Protein AF-A0A918C9P3-F1 (afdb_monomer)

Foldseek 3Di:
DPPVVQCPQAVVVVVVVCVVPVCVVVCCVVQQWHWAQAPRHTAIGGGPVVCVVVVHPPDDQDSQLRVQVVQQVQLVVVCVVQQWDWDDDDSFWTWTQHPQRQIEIEGTHESVDDDDPVRLVVVCVVCVVSCVVRVAAYEYEYQCVVVCPVVVVVDPRYHYDHDDD

Sequence (165 aa):
MYLRHLQVGGAQRLRVAQQALPALEQLIEQGYVRRLHGLLGPVVALGPLGFALLGLPNRPLTLSSATDQVALREAVQIALARGYVVFEVSSRAVRLKDAAQREHLLYVRVSRGLPSPATVRLLIKAHASTFRRSGGTLILYTLQQEKYARQLSARRDLQVWVAVQ

Organism: NCBI:txid1848197

Structure (mmCIF, N/CA/C/O backbone):
data_AF-A0A918C9P3-F1
#
_entry.id   AF-A0A918C9P3-F1
#
loop_
_atom_site.group_PDB
_atom_site.id
_atom_site.type_symbol
_atom_site.label_atom_id
_atom_site.label_alt_id
_atom_site.label_comp_id
_atom_site.label_asym_id
_atom_site.label_entity_id
_atom_site.label_seq_id
_atom_site.pdbx_PDB_ins_code
_atom_site.Cartn_x
_atom_site.Cartn_y
_atom_site.Cartn_z
_atom_site.occupancy
_atom_site.B_iso_or_equiv
_atom_site.auth_seq_id
_atom_site.auth_comp_id
_atom_site.auth_asym_id
_atom_site.auth_atom_id
_atom_site.pdbx_PDB_model_num
ATOM 1 N N . MET A 1 1 ? 27.785 -5.280 3.129 1.00 32.38 1 MET A N 1
ATOM 2 C CA . MET A 1 1 ? 26.994 -6.533 3.189 1.00 32.38 1 MET A CA 1
ATOM 3 C C . MET A 1 1 ? 25.476 -6.252 3.132 1.00 32.38 1 MET A C 1
ATOM 5 O O . MET A 1 1 ? 24.728 -6.809 3.913 1.00 32.38 1 MET A O 1
ATOM 9 N N . TYR A 1 2 ? 25.007 -5.391 2.210 1.00 26.64 2 TYR A N 1
ATOM 10 C CA . TYR A 1 2 ? 23.599 -4.927 2.137 1.00 26.64 2 TYR A CA 1
ATOM 11 C C . TYR A 1 2 ? 22.944 -5.108 0.746 1.00 26.64 2 TYR A C 1
ATOM 13 O O . TYR A 1 2 ? 21.803 -4.711 0.546 1.00 26.64 2 TYR A O 1
ATOM 21 N N . LEU A 1 3 ? 23.637 -5.732 -0.220 1.00 24.75 3 LEU A N 1
ATOM 22 C CA . LEU A 1 3 ? 23.160 -5.877 -1.609 1.00 24.75 3 LEU A CA 1
ATOM 23 C C . LEU A 1 3 ? 22.566 -7.260 -1.939 1.00 24.75 3 LEU A C 1
ATOM 25 O O . LEU A 1 3 ? 21.806 -7.375 -2.893 1.00 24.75 3 LEU A O 1
ATOM 29 N N . ARG A 1 4 ? 22.836 -8.303 -1.136 1.00 27.20 4 ARG A N 1
ATOM 30 C CA . ARG A 1 4 ? 22.256 -9.650 -1.344 1.00 27.20 4 ARG A CA 1
ATOM 31 C C . ARG A 1 4 ? 20.805 -9.780 -0.864 1.00 27.20 4 ARG A C 1
ATOM 33 O O . ARG A 1 4 ? 20.080 -10.632 -1.359 1.00 27.20 4 ARG A O 1
ATOM 40 N N . HIS A 1 5 ? 20.348 -8.901 0.030 1.00 27.30 5 HIS A N 1
ATOM 41 C CA . HIS A 1 5 ? 18.971 -8.927 0.545 1.00 27.30 5 HIS A CA 1
ATOM 42 C C . HIS A 1 5 ? 17.948 -8.214 -0.361 1.00 27.30 5 HIS A C 1
ATOM 44 O O . HIS A 1 5 ? 16.752 -8.366 -0.155 1.00 27.30 5 HIS A O 1
ATOM 50 N N . LEU A 1 6 ? 18.391 -7.497 -1.403 1.00 29.00 6 LEU A N 1
ATOM 51 C CA . LEU A 1 6 ? 17.510 -6.852 -2.393 1.00 29.00 6 LEU A CA 1
ATOM 52 C C . LEU A 1 6 ? 17.025 -7.806 -3.503 1.00 29.00 6 LEU A C 1
ATOM 54 O O . LEU A 1 6 ? 16.162 -7.435 -4.298 1.00 29.00 6 LEU A O 1
ATOM 58 N N . GLN A 1 7 ? 17.575 -9.022 -3.589 1.00 33.97 7 GLN A N 1
ATOM 59 C CA . GLN A 1 7 ? 17.327 -9.918 -4.722 1.00 33.97 7 GLN A CA 1
ATOM 60 C C . GLN A 1 7 ? 16.076 -10.791 -4.579 1.00 33.97 7 GLN A C 1
ATOM 62 O O . GLN A 1 7 ? 15.487 -11.135 -5.598 1.00 33.97 7 GLN A O 1
ATOM 67 N N . VAL A 1 8 ? 15.624 -11.125 -3.368 1.00 33.28 8 VAL A N 1
ATOM 68 C CA . VAL A 1 8 ? 14.575 -12.151 -3.202 1.00 33.28 8 VAL A CA 1
ATOM 69 C C . VAL A 1 8 ? 13.174 -11.605 -3.506 1.00 33.28 8 VAL A C 1
ATOM 71 O O . VAL A 1 8 ? 12.443 -12.201 -4.295 1.00 33.28 8 VAL A O 1
ATOM 74 N N . GLY A 1 9 ? 12.852 -10.411 -3.014 1.00 38.72 9 GLY A N 1
ATOM 75 C CA . GLY A 1 9 ? 11.584 -9.741 -3.307 1.00 38.72 9 GLY A CA 1
ATOM 76 C C . GLY A 1 9 ? 11.449 -9.226 -4.727 1.00 38.72 9 GLY A C 1
ATOM 77 O O . GLY A 1 9 ? 10.457 -9.415 -5.434 1.00 38.72 9 GLY A O 1
ATOM 78 N N . GLY A 1 10 ? 12.537 -8.615 -5.173 1.00 45.69 10 GLY A N 1
ATOM 79 C CA . GLY A 1 10 ? 12.688 -8.094 -6.507 1.00 45.69 10 GLY A CA 1
ATOM 80 C C . GLY A 1 10 ? 12.552 -9.131 -7.607 1.00 45.69 10 GLY A C 1
ATOM 81 O O . GLY A 1 10 ? 11.753 -8.972 -8.529 1.00 45.69 10 GLY A O 1
ATOM 82 N N . ALA A 1 11 ? 13.332 -10.206 -7.512 1.00 51.16 11 ALA A N 1
ATOM 83 C CA . ALA A 1 11 ? 13.308 -11.257 -8.517 1.00 51.16 11 ALA A CA 1
ATOM 84 C C . ALA A 1 11 ? 11.943 -11.952 -8.576 1.00 51.16 11 ALA A C 1
ATOM 86 O O . ALA A 1 11 ? 11.496 -12.280 -9.670 1.00 51.16 11 ALA A O 1
ATOM 87 N N . GLN A 1 12 ? 11.252 -12.124 -7.442 1.00 56.62 12 GLN A N 1
ATOM 88 C CA . GLN A 1 12 ? 9.898 -12.678 -7.427 1.00 56.62 12 GLN A CA 1
ATOM 89 C C . GLN A 1 12 ? 8.900 -11.757 -8.142 1.00 56.62 12 GLN A C 1
ATOM 91 O O . GLN A 1 12 ? 8.144 -12.224 -8.988 1.00 56.62 12 GLN A O 1
ATOM 96 N N . ARG A 1 13 ? 8.920 -10.448 -7.865 1.00 62.12 13 ARG A N 1
ATOM 97 C CA . ARG A 1 13 ? 8.027 -9.464 -8.510 1.00 62.12 13 ARG A CA 1
ATOM 98 C C . ARG A 1 13 ? 8.282 -9.354 -10.010 1.00 62.12 13 ARG A C 1
ATOM 100 O O . ARG A 1 13 ? 7.335 -9.311 -10.792 1.00 62.12 13 ARG A O 1
ATOM 107 N N . LEU A 1 14 ? 9.553 -9.358 -10.413 1.00 61.62 14 LEU A N 1
ATOM 108 C CA . LEU A 1 14 ? 9.926 -9.372 -11.821 1.00 61.62 14 LEU A CA 1
ATOM 109 C C . LEU A 1 14 ? 9.474 -10.667 -12.502 1.00 61.62 14 LEU A C 1
ATOM 111 O O . LEU A 1 14 ? 8.902 -10.603 -13.581 1.00 61.62 14 LEU A O 1
ATOM 115 N N . ARG A 1 15 ? 9.653 -11.821 -11.852 1.00 61.62 15 ARG A N 1
ATOM 116 C CA . ARG A 1 15 ? 9.192 -13.117 -12.363 1.00 61.62 15 ARG A CA 1
ATOM 117 C C . ARG A 1 15 ? 7.673 -13.156 -12.524 1.00 61.62 15 ARG A C 1
ATOM 119 O O . ARG A 1 15 ? 7.196 -13.608 -13.554 1.00 61.62 15 ARG A O 1
ATOM 126 N N . VAL A 1 16 ? 6.917 -12.630 -11.558 1.00 61.00 16 VAL A N 1
ATOM 127 C CA . VAL A 1 16 ? 5.453 -12.489 -11.661 1.00 61.00 16 VAL A CA 1
ATOM 128 C C . VAL A 1 16 ? 5.075 -11.576 -12.831 1.00 61.00 16 VAL A C 1
ATOM 130 O O . VAL A 1 16 ? 4.164 -11.900 -13.587 1.00 61.00 16 VAL A O 1
ATOM 133 N N . ALA A 1 17 ? 5.787 -10.462 -13.030 1.00 57.66 17 ALA A N 1
ATOM 134 C CA . ALA A 1 17 ? 5.553 -9.580 -14.173 1.00 57.66 17 ALA A CA 1
ATOM 135 C C . ALA A 1 17 ? 5.883 -10.260 -15.516 1.00 57.66 17 ALA A C 1
ATOM 137 O O . ALA A 1 17 ? 5.118 -10.120 -16.464 1.00 57.66 17 ALA A O 1
ATOM 138 N N . GLN A 1 18 ? 6.973 -11.027 -15.586 1.00 61.75 18 GLN A N 1
ATOM 139 C CA . GLN A 1 18 ? 7.363 -11.811 -16.765 1.00 61.75 18 GLN A CA 1
ATOM 140 C C . GLN A 1 18 ? 6.355 -12.931 -17.068 1.00 61.75 18 GLN A C 1
ATOM 142 O O . GLN A 1 18 ? 6.038 -13.175 -18.226 1.00 61.75 18 GLN A O 1
ATOM 147 N N . GLN A 1 19 ? 5.810 -13.586 -16.040 1.00 61.56 19 GLN A N 1
ATOM 148 C CA . GLN A 1 19 ? 4.768 -14.606 -16.192 1.00 61.56 19 GLN A CA 1
ATOM 149 C C . GLN A 1 19 ? 3.432 -14.009 -16.650 1.00 61.56 19 GLN A C 1
ATOM 151 O O . GLN A 1 19 ? 2.742 -14.609 -17.468 1.00 61.56 19 GLN A O 1
ATOM 156 N N . ALA A 1 20 ? 3.064 -12.830 -16.140 1.00 57.91 20 ALA A N 1
ATOM 157 C CA . ALA A 1 20 ? 1.835 -12.140 -16.528 1.00 57.91 20 ALA A CA 1
ATOM 158 C C . ALA A 1 20 ? 1.924 -11.487 -17.919 1.00 57.91 20 ALA A C 1
ATOM 160 O O . ALA A 1 20 ? 0.899 -11.257 -18.556 1.00 57.91 20 ALA A O 1
ATOM 161 N N . LEU A 1 21 ? 3.136 -11.166 -18.380 1.00 64.69 21 LEU A N 1
ATOM 162 C CA . LEU A 1 21 ? 3.384 -10.486 -19.647 1.00 64.69 21 LEU A CA 1
ATOM 163 C C . LEU A 1 21 ? 4.594 -11.134 -20.347 1.00 64.69 21 LEU A C 1
ATOM 165 O O . LEU A 1 21 ? 5.717 -10.647 -20.218 1.00 64.69 21 LEU A O 1
ATOM 169 N N . PRO A 1 22 ? 4.386 -12.224 -21.110 1.00 62.06 22 PRO A N 1
ATOM 170 C CA . PRO A 1 22 ? 5.474 -12.970 -21.751 1.00 62.06 22 PRO A CA 1
ATOM 171 C C . PRO A 1 22 ? 6.359 -12.130 -22.689 1.00 62.06 22 PRO A C 1
ATOM 173 O O . PRO A 1 22 ? 7.531 -12.440 -22.872 1.00 62.06 22 PRO A O 1
ATOM 176 N N . ALA A 1 23 ? 5.828 -11.030 -23.238 1.00 74.62 23 ALA A N 1
ATOM 177 C CA . ALA A 1 23 ? 6.556 -10.081 -24.087 1.00 74.62 23 ALA A CA 1
ATOM 178 C C . ALA A 1 23 ? 7.265 -8.950 -23.306 1.00 74.62 23 ALA A C 1
ATOM 180 O O . ALA A 1 23 ? 7.707 -7.970 -23.904 1.00 74.62 23 ALA A O 1
ATOM 181 N N . LEU A 1 24 ? 7.363 -9.037 -21.973 1.00 74.06 24 LEU A N 1
ATOM 182 C CA . LEU A 1 24 ? 7.882 -7.950 -21.136 1.00 74.06 24 LEU A CA 1
ATOM 183 C C . LEU A 1 24 ? 9.290 -7.497 -21.537 1.00 74.06 24 LEU A C 1
ATOM 185 O O . LEU A 1 24 ? 9.528 -6.296 -21.611 1.00 74.06 24 LEU A O 1
ATOM 189 N N . GLU A 1 25 ? 10.213 -8.427 -21.790 1.00 80.75 25 GLU A N 1
ATOM 190 C CA . GLU A 1 25 ? 11.592 -8.075 -22.164 1.00 80.75 25 GLU A CA 1
ATOM 191 C C . GLU A 1 25 ? 11.635 -7.333 -23.505 1.00 80.75 25 GLU A C 1
ATOM 193 O O . GLU A 1 25 ? 12.277 -6.293 -23.602 1.00 80.75 25 GLU A O 1
ATOM 198 N N . GLN A 1 26 ? 10.845 -7.767 -24.491 1.00 81.06 26 GLN A N 1
ATOM 199 C CA . GLN A 1 26 ? 10.732 -7.074 -25.779 1.00 81.06 26 GLN A CA 1
ATOM 200 C C . GLN A 1 26 ? 10.178 -5.654 -25.611 1.00 81.06 26 GLN A C 1
ATOM 202 O O . GLN A 1 26 ? 10.683 -4.713 -26.213 1.00 81.06 26 GLN A O 1
ATOM 207 N N . LEU A 1 27 ? 9.170 -5.465 -24.754 1.00 77.38 27 LEU A N 1
ATOM 208 C CA . LEU A 1 27 ? 8.610 -4.139 -24.476 1.00 77.38 27 LEU A CA 1
ATOM 209 C C . LEU A 1 27 ? 9.591 -3.232 -23.710 1.00 77.38 27 LEU A C 1
ATOM 211 O O . LEU A 1 27 ? 9.511 -2.007 -23.845 1.00 77.38 27 LEU A O 1
ATOM 215 N N . ILE A 1 28 ? 10.494 -3.810 -22.904 1.00 82.88 28 ILE A N 1
ATOM 216 C CA . ILE A 1 28 ? 11.595 -3.083 -22.253 1.00 82.88 28 ILE A CA 1
ATOM 217 C C . ILE A 1 28 ? 12.621 -2.649 -23.302 1.00 82.88 28 ILE A C 1
ATOM 219 O O . ILE A 1 28 ? 12.966 -1.470 -23.354 1.00 82.88 28 ILE A O 1
ATOM 223 N N . GLU A 1 29 ? 13.078 -3.574 -24.147 1.00 84.88 29 GLU A N 1
ATOM 224 C CA . GLU A 1 29 ? 14.056 -3.313 -25.212 1.00 84.88 29 GLU A CA 1
ATOM 225 C C . GLU A 1 29 ? 13.556 -2.256 -26.201 1.00 84.88 29 GLU A C 1
ATOM 227 O O . GLU A 1 29 ? 14.294 -1.351 -26.581 1.00 84.88 29 GLU A O 1
ATOM 232 N N . GLN A 1 30 ? 12.273 -2.319 -26.556 1.00 84.06 30 GLN A N 1
ATOM 233 C CA . GLN A 1 30 ? 11.622 -1.355 -27.439 1.00 84.06 30 GLN A CA 1
ATOM 234 C C . GLN A 1 30 ? 11.341 -0.003 -26.760 1.00 84.06 30 GLN A C 1
ATOM 236 O O . GLN A 1 30 ? 10.945 0.938 -27.435 1.00 84.06 30 GLN A O 1
ATOM 241 N N . GLY A 1 31 ? 11.519 0.134 -25.441 1.00 78.50 31 GLY A N 1
ATOM 242 C CA . GLY A 1 31 ? 11.314 1.397 -24.720 1.00 78.50 31 GLY A CA 1
ATOM 243 C C . GLY A 1 31 ? 9.849 1.760 -24.426 1.00 78.50 31 GLY A C 1
ATOM 244 O O . GLY A 1 31 ? 9.566 2.888 -24.000 1.00 78.50 31 GLY A O 1
ATOM 245 N N . TYR A 1 32 ? 8.909 0.824 -24.611 1.00 73.81 32 TYR A N 1
ATOM 246 C CA . TYR A 1 32 ? 7.504 0.983 -24.205 1.00 73.81 32 TYR A CA 1
ATOM 247 C C . TYR A 1 32 ? 7.341 0.924 -22.689 1.00 73.81 32 TYR A C 1
ATOM 249 O O . TYR A 1 32 ? 6.535 1.652 -22.105 1.00 73.81 32 TYR A O 1
ATOM 257 N N . VAL A 1 33 ? 8.146 0.095 -22.035 1.00 76.56 33 VAL A N 1
ATOM 258 C CA . VAL A 1 33 ? 8.265 0.031 -20.580 1.00 76.56 33 VAL A CA 1
ATOM 259 C C . VAL A 1 33 ? 9.727 0.171 -20.174 1.00 76.56 33 VAL A C 1
ATOM 261 O O . VAL A 1 33 ? 10.639 0.038 -20.981 1.00 76.56 33 VAL A O 1
ATOM 264 N N . ARG A 1 34 ? 9.966 0.456 -18.900 1.00 76.56 34 ARG A N 1
ATOM 265 C CA . ARG A 1 34 ? 11.302 0.514 -18.312 1.00 76.56 34 ARG A CA 1
ATOM 266 C C . ARG A 1 34 ? 11.324 -0.213 -16.981 1.00 76.56 34 ARG A C 1
ATOM 268 O O . ARG A 1 34 ? 10.356 -0.168 -16.217 1.00 76.56 34 ARG A O 1
ATOM 275 N N . ARG A 1 35 ? 12.461 -0.841 -16.687 1.00 78.12 35 ARG A N 1
ATOM 276 C CA . ARG A 1 35 ? 12.734 -1.461 -15.390 1.00 78.12 35 ARG A CA 1
ATOM 277 C C . ARG A 1 35 ? 13.368 -0.428 -14.460 1.00 78.12 35 ARG A C 1
ATOM 279 O O . ARG A 1 35 ? 14.386 0.174 -14.780 1.00 78.12 35 ARG A O 1
ATOM 286 N N . LEU A 1 36 ? 12.752 -0.220 -13.305 1.00 73.25 36 LEU A N 1
ATOM 287 C CA . LEU A 1 36 ? 13.209 0.673 -12.246 1.00 73.25 36 LEU A CA 1
ATOM 288 C C . LEU A 1 36 ? 13.551 -0.161 -11.015 1.00 73.25 36 LEU A C 1
ATOM 290 O O . LEU A 1 36 ? 12.763 -1.015 -10.642 1.00 73.25 36 LEU A O 1
ATOM 294 N N . HIS A 1 37 ? 14.675 0.085 -10.347 1.00 68.81 37 HIS A N 1
ATOM 295 C CA . HIS A 1 37 ? 15.018 -0.629 -9.111 1.00 68.81 37 HIS A CA 1
ATOM 296 C C . HIS A 1 37 ? 14.655 0.220 -7.885 1.00 68.81 37 HIS A C 1
ATOM 298 O O . HIS A 1 37 ? 15.339 1.192 -7.573 1.00 68.81 37 HIS A O 1
ATOM 304 N N . GLY A 1 38 ? 13.547 -0.124 -7.222 1.00 65.94 38 GLY A N 1
ATOM 305 C CA . GLY A 1 38 ? 13.066 0.529 -6.001 1.00 65.94 38 GLY A CA 1
ATOM 306 C C . GLY A 1 38 ? 13.455 -0.215 -4.719 1.00 65.94 38 GLY A C 1
ATOM 307 O O . GLY A 1 38 ? 14.061 -1.284 -4.761 1.00 65.94 38 GLY A O 1
ATOM 308 N N . LEU A 1 39 ? 13.059 0.326 -3.558 1.00 66.88 39 LEU A N 1
ATOM 309 C CA . LEU A 1 39 ? 13.321 -0.297 -2.243 1.00 66.88 39 LEU A CA 1
ATOM 310 C C . LEU A 1 39 ? 12.595 -1.638 -2.052 1.00 66.88 39 LEU A C 1
ATOM 312 O O . LEU A 1 39 ? 13.025 -2.454 -1.246 1.00 66.88 39 LEU A O 1
ATOM 316 N N . LEU A 1 40 ? 11.513 -1.855 -2.799 1.00 63.69 40 LEU A N 1
ATOM 317 C CA . LEU A 1 40 ? 10.764 -3.112 -2.847 1.00 63.69 40 LEU A CA 1
ATOM 318 C C . LEU A 1 40 ? 11.216 -4.031 -4.002 1.00 63.69 40 LEU A C 1
ATOM 320 O O . LEU A 1 40 ? 10.561 -5.026 -4.292 1.00 63.69 40 LEU A O 1
ATOM 324 N N . GLY A 1 41 ? 12.321 -3.698 -4.680 1.00 66.38 41 GLY A N 1
ATOM 325 C CA . GLY A 1 41 ? 12.852 -4.428 -5.834 1.00 66.38 41 GLY A CA 1
ATOM 326 C C . GLY A 1 41 ? 12.539 -3.786 -7.198 1.00 66.38 41 GLY A C 1
ATOM 327 O O . GLY A 1 41 ? 12.056 -2.652 -7.251 1.00 66.38 41 GLY A O 1
ATOM 328 N N . PRO A 1 42 ? 12.867 -4.459 -8.324 1.00 67.69 42 PRO A N 1
ATOM 329 C CA . PRO A 1 42 ? 12.466 -4.096 -9.675 1.00 67.69 42 PRO A CA 1
ATOM 330 C C . PRO A 1 42 ? 10.961 -3.878 -9.810 1.00 67.69 42 PRO A C 1
ATOM 332 O O . PRO A 1 42 ? 10.138 -4.732 -9.488 1.00 67.69 42 PRO A O 1
ATOM 335 N N . VAL A 1 43 ? 10.636 -2.723 -10.366 1.00 69.69 43 VAL A N 1
ATOM 336 C CA . VAL A 1 43 ? 9.309 -2.264 -10.743 1.00 69.69 43 VAL A CA 1
ATOM 337 C C . VAL A 1 43 ? 9.326 -2.008 -12.243 1.00 69.69 43 VAL A C 1
ATOM 339 O O . VAL A 1 43 ? 10.266 -1.411 -12.768 1.00 69.69 43 VAL A O 1
ATOM 342 N N . VAL A 1 44 ? 8.283 -2.446 -12.938 1.00 72.69 44 VAL A N 1
ATOM 343 C CA . VAL A 1 44 ? 8.067 -2.103 -14.345 1.00 72.69 44 VAL A CA 1
ATOM 344 C C . VAL A 1 44 ? 7.167 -0.875 -14.395 1.00 72.69 44 VAL A C 1
ATOM 346 O O . VAL A 1 44 ? 6.101 -0.858 -13.784 1.00 72.69 44 VAL A O 1
ATOM 349 N N . ALA A 1 45 ? 7.607 0.158 -15.105 1.00 73.31 45 ALA A N 1
ATOM 350 C CA . ALA A 1 45 ? 6.849 1.383 -15.335 1.00 73.31 45 ALA A CA 1
ATOM 351 C C . ALA A 1 45 ? 6.784 1.688 -16.835 1.00 73.31 45 ALA A C 1
ATOM 353 O O . ALA A 1 45 ? 7.602 1.178 -17.598 1.00 73.31 45 ALA A O 1
ATOM 354 N N . LEU A 1 46 ? 5.859 2.554 -17.259 1.00 67.62 46 LEU A N 1
ATOM 355 C CA . LEU A 1 46 ? 5.830 3.036 -18.642 1.00 67.62 46 LEU A CA 1
ATOM 356 C C . LEU A 1 46 ? 7.139 3.759 -18.998 1.00 67.62 46 LEU A C 1
ATOM 358 O O . LEU A 1 46 ? 7.689 4.532 -18.201 1.00 67.62 46 LEU A O 1
ATOM 362 N N . GLY A 1 47 ? 7.637 3.459 -20.194 1.00 73.38 47 GLY A N 1
ATOM 363 C CA . GLY A 1 47 ? 8.728 4.154 -20.860 1.00 73.38 47 GLY A CA 1
ATOM 364 C C . GLY A 1 47 ? 8.193 5.248 -21.794 1.00 73.38 47 GLY A C 1
ATOM 365 O O . GLY A 1 47 ? 6.977 5.383 -21.952 1.00 73.38 47 GLY A O 1
ATOM 366 N N . PRO A 1 48 ? 9.076 6.047 -22.416 1.00 80.12 48 PRO A N 1
ATOM 367 C CA . PRO A 1 48 ? 8.676 7.170 -23.263 1.00 80.12 48 PRO A CA 1
ATOM 368 C C . PRO A 1 48 ? 7.725 6.781 -24.403 1.00 80.12 48 PRO A C 1
ATOM 370 O O . PRO A 1 48 ? 6.732 7.475 -24.619 1.00 80.12 48 PRO A O 1
ATOM 373 N N . LEU A 1 49 ? 7.970 5.650 -25.082 1.00 79.06 49 LEU A N 1
ATOM 374 C CA . LEU A 1 49 ? 7.092 5.187 -26.164 1.00 79.06 49 LEU A CA 1
ATOM 375 C C . LEU A 1 49 ? 5.743 4.684 -25.643 1.00 79.06 49 LEU A C 1
ATOM 377 O O . LEU A 1 49 ? 4.727 4.874 -26.300 1.00 79.06 49 LEU A O 1
ATOM 381 N N . GLY A 1 50 ? 5.707 4.099 -24.443 1.00 73.12 50 GLY A N 1
ATOM 382 C CA . GLY A 1 50 ? 4.459 3.674 -23.807 1.00 73.12 50 GLY A CA 1
ATOM 383 C C . GLY A 1 50 ? 3.571 4.856 -23.423 1.00 73.12 50 GLY A C 1
ATOM 384 O O . GLY A 1 50 ? 2.362 4.807 -23.630 1.00 73.12 50 GLY A O 1
ATOM 385 N N . PHE A 1 51 ? 4.162 5.946 -22.920 1.00 73.88 51 PHE A N 1
ATOM 386 C CA . PHE A 1 51 ? 3.431 7.196 -22.683 1.00 73.88 51 PHE A CA 1
ATOM 387 C C . PHE A 1 51 ? 2.870 7.780 -23.983 1.00 73.88 51 PHE A C 1
ATOM 389 O O . PHE A 1 51 ? 1.693 8.137 -24.022 1.00 73.88 51 PHE A O 1
ATOM 396 N N . ALA A 1 52 ? 3.686 7.828 -25.042 1.00 77.31 52 ALA A N 1
ATOM 397 C CA . ALA A 1 52 ? 3.271 8.333 -26.348 1.00 77.31 52 ALA A CA 1
ATOM 398 C C . ALA A 1 52 ? 2.134 7.497 -26.959 1.00 77.31 52 ALA A C 1
ATOM 400 O O . ALA A 1 52 ? 1.135 8.061 -27.395 1.00 77.31 52 ALA A O 1
ATOM 401 N N . LEU A 1 53 ? 2.246 6.164 -26.921 1.00 74.81 53 LEU A N 1
ATOM 402 C CA . LEU A 1 53 ? 1.232 5.239 -27.438 1.00 74.81 53 LEU A CA 1
ATOM 403 C C . LEU A 1 53 ? -0.125 5.410 -26.740 1.00 74.81 53 LEU A C 1
ATOM 405 O O . LEU A 1 53 ? -1.167 5.316 -27.378 1.00 74.81 53 LEU A O 1
ATOM 409 N N . LEU A 1 54 ? -0.113 5.671 -25.431 1.00 64.38 54 LEU A N 1
ATOM 410 C CA . LEU A 1 54 ? -1.324 5.839 -24.625 1.00 64.38 54 LEU A CA 1
ATOM 411 C C . LEU A 1 54 ? -1.858 7.282 -24.612 1.00 64.38 54 LEU A C 1
ATOM 413 O O . LEU A 1 54 ? -2.835 7.556 -23.918 1.00 64.38 54 LEU A O 1
ATOM 417 N N . GLY A 1 55 ? -1.215 8.217 -25.323 1.00 70.88 55 GLY A N 1
ATOM 418 C CA . GLY A 1 55 ? -1.585 9.636 -25.303 1.00 70.88 55 GLY A CA 1
ATOM 419 C C . GLY A 1 55 ? -1.453 10.280 -23.917 1.00 70.88 55 GLY A C 1
ATOM 420 O O . GLY A 1 55 ? -2.134 11.259 -23.611 1.00 70.88 55 GLY A O 1
ATOM 421 N N . LEU A 1 56 ? -0.610 9.716 -23.047 1.00 65.94 56 LEU A N 1
ATOM 422 C CA . LEU A 1 56 ? -0.429 10.177 -21.676 1.00 65.94 56 LEU A CA 1
ATOM 423 C C . LEU A 1 56 ? 0.753 11.152 -21.592 1.00 65.94 56 LEU A C 1
ATOM 425 O O . LEU A 1 56 ? 1.786 10.936 -22.231 1.00 65.94 56 LEU A O 1
ATOM 429 N N . PRO A 1 57 ? 0.670 12.202 -20.755 1.00 69.31 57 PRO A N 1
ATOM 430 C CA . PRO A 1 57 ? 1.798 13.095 -20.546 1.00 69.31 57 PRO A CA 1
ATOM 431 C C . PRO A 1 57 ? 2.977 12.311 -19.959 1.00 69.31 57 PRO A C 1
ATOM 433 O O . PRO A 1 57 ? 2.841 11.662 -18.918 1.00 69.31 57 PRO A O 1
ATOM 436 N N . ASN A 1 58 ? 4.139 12.400 -20.611 1.00 70.38 58 ASN A N 1
ATOM 437 C CA . ASN A 1 58 ? 5.374 11.764 -20.160 1.00 70.38 58 ASN A CA 1
ATOM 438 C C . ASN A 1 58 ? 5.868 12.435 -18.869 1.00 70.38 58 ASN A C 1
ATOM 440 O O . ASN A 1 58 ? 6.665 13.373 -18.886 1.00 70.38 58 ASN A O 1
ATOM 444 N N . ARG A 1 59 ? 5.341 11.988 -17.727 1.00 65.12 59 ARG A N 1
ATOM 445 C CA . ARG A 1 59 ? 5.801 12.413 -16.406 1.00 65.12 59 ARG A CA 1
ATOM 446 C C . ARG A 1 59 ? 6.832 11.403 -15.918 1.00 65.12 59 ARG A C 1
ATOM 448 O O . ARG A 1 59 ? 6.493 10.225 -15.779 1.00 65.12 59 ARG A O 1
ATOM 455 N N . PRO A 1 60 ? 8.067 11.825 -15.603 1.00 62.06 60 PRO A N 1
ATOM 456 C CA . PRO A 1 60 ? 9.056 10.904 -15.075 1.00 62.06 60 PRO A CA 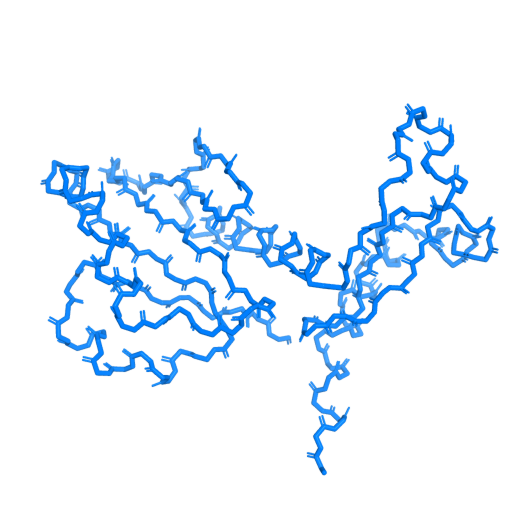1
ATOM 457 C C . PRO A 1 60 ? 8.570 10.360 -13.729 1.00 62.06 60 PRO A C 1
ATOM 459 O O . PRO A 1 60 ? 8.527 11.072 -12.727 1.00 62.06 60 PRO A O 1
ATOM 462 N N . LEU A 1 61 ? 8.213 9.074 -13.692 1.00 65.44 61 LEU A N 1
ATOM 463 C CA . LEU A 1 61 ? 8.057 8.355 -12.430 1.00 65.44 61 LEU A CA 1
ATOM 464 C C . LEU A 1 61 ? 9.424 8.336 -11.741 1.00 65.44 61 LEU A C 1
ATOM 466 O O . LEU A 1 61 ? 10.389 7.784 -12.279 1.00 65.44 61 LEU A O 1
ATOM 470 N N . THR A 1 62 ? 9.515 8.955 -10.566 1.00 71.56 62 THR A N 1
ATOM 471 C CA . THR A 1 62 ? 10.683 8.818 -9.694 1.00 71.56 62 THR A CA 1
ATOM 472 C C . THR A 1 62 ? 10.705 7.408 -9.110 1.00 71.56 62 THR A C 1
ATOM 474 O O . THR A 1 62 ? 9.648 6.813 -8.880 1.00 71.56 62 THR A O 1
ATOM 477 N N . LEU A 1 63 ? 11.892 6.888 -8.784 1.00 72.56 63 LEU A N 1
ATOM 478 C CA . LEU A 1 63 ? 12.036 5.601 -8.086 1.00 72.56 63 LEU A CA 1
ATOM 479 C C . LEU A 1 63 ? 11.162 5.520 -6.824 1.00 72.56 63 LEU A C 1
ATOM 481 O O . LEU A 1 63 ? 10.555 4.486 -6.541 1.00 72.56 63 LEU A O 1
ATOM 485 N N . SER A 1 64 ? 11.052 6.631 -6.092 1.00 72.25 64 SER A N 1
ATOM 486 C CA . SER A 1 64 ? 10.212 6.733 -4.899 1.00 72.25 64 SER A CA 1
ATOM 487 C C . SER A 1 64 ? 8.723 6.583 -5.209 1.00 72.25 64 SER A C 1
ATOM 489 O O . SER A 1 64 ? 8.045 5.795 -4.556 1.00 72.25 64 SER A O 1
ATOM 491 N N . SER A 1 65 ? 8.224 7.265 -6.244 1.00 70.88 65 SER A N 1
ATOM 492 C CA . SER A 1 65 ? 6.820 7.166 -6.661 1.00 70.88 65 SER A CA 1
ATOM 493 C C . SER A 1 65 ? 6.456 5.777 -7.189 1.00 70.88 65 SER A C 1
ATOM 495 O O . SER A 1 65 ? 5.405 5.253 -6.831 1.00 70.88 65 SER A O 1
ATOM 497 N N . ALA A 1 66 ? 7.347 5.141 -7.956 1.00 71.88 66 ALA A N 1
ATOM 498 C CA . ALA A 1 66 ? 7.154 3.775 -8.435 1.00 71.88 66 ALA A CA 1
ATOM 499 C C . ALA A 1 66 ? 7.125 2.770 -7.269 1.00 71.88 66 ALA A C 1
ATOM 501 O O . ALA A 1 66 ? 6.264 1.894 -7.222 1.00 71.88 66 ALA A O 1
ATOM 502 N N . THR A 1 67 ? 8.018 2.939 -6.286 1.00 75.56 67 THR A N 1
ATOM 503 C CA . THR A 1 67 ? 8.038 2.110 -5.070 1.00 75.56 67 THR A CA 1
ATOM 504 C C . THR A 1 67 ? 6.736 2.252 -4.278 1.00 75.56 67 THR A C 1
ATOM 506 O O . THR A 1 67 ? 6.159 1.248 -3.872 1.00 75.56 67 THR A O 1
ATOM 509 N N . ASP A 1 68 ? 6.248 3.480 -4.076 1.00 75.31 68 ASP A N 1
ATOM 510 C CA . ASP A 1 68 ? 5.015 3.722 -3.316 1.00 75.31 68 ASP A CA 1
ATOM 511 C C . ASP A 1 68 ? 3.767 3.194 -4.044 1.00 75.31 68 ASP A C 1
ATOM 513 O O . ASP A 1 68 ? 2.863 2.676 -3.393 1.00 75.31 68 ASP A O 1
ATOM 517 N N . GLN A 1 69 ? 3.715 3.256 -5.381 1.00 73.94 69 GLN A N 1
ATOM 518 C CA . GLN A 1 69 ? 2.614 2.675 -6.163 1.00 73.94 69 GLN A CA 1
ATOM 519 C C . GLN A 1 69 ? 2.556 1.151 -6.044 1.00 73.94 69 GLN A C 1
ATOM 521 O O . GLN A 1 69 ? 1.476 0.580 -5.880 1.00 73.94 69 GLN A O 1
ATOM 526 N N . VAL A 1 70 ? 3.710 0.484 -6.095 1.00 75.69 70 VAL A N 1
ATOM 527 C CA . VAL A 1 70 ? 3.777 -0.967 -5.888 1.00 75.69 70 VAL A CA 1
ATOM 528 C C . VAL A 1 70 ? 3.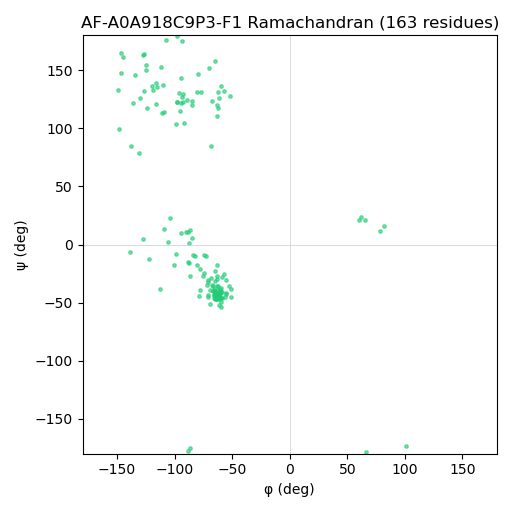390 -1.319 -4.457 1.00 75.69 70 VAL A C 1
ATOM 530 O O . VAL A 1 70 ? 2.553 -2.197 -4.259 1.00 75.69 70 VAL A O 1
ATOM 533 N N . ALA A 1 71 ? 3.920 -0.591 -3.470 1.00 79.31 71 ALA A N 1
ATOM 534 C CA . ALA A 1 71 ? 3.545 -0.771 -2.073 1.00 79.31 71 ALA A CA 1
ATOM 535 C C . ALA A 1 71 ? 2.031 -0.634 -1.871 1.00 79.31 71 ALA A C 1
ATOM 537 O O . ALA A 1 71 ? 1.430 -1.428 -1.154 1.00 79.31 71 ALA A O 1
ATOM 538 N N . LEU A 1 72 ? 1.409 0.352 -2.525 1.00 81.19 72 LEU A N 1
ATOM 539 C CA . LEU A 1 72 ? -0.028 0.590 -2.455 1.00 81.19 72 LEU A CA 1
ATOM 540 C C . LEU A 1 72 ? -0.812 -0.592 -3.020 1.00 81.19 72 LEU A C 1
ATOM 542 O O . LEU A 1 72 ? -1.740 -1.072 -2.372 1.00 81.19 72 LEU A O 1
ATOM 546 N N . ARG A 1 73 ? -0.417 -1.089 -4.196 1.00 76.25 73 ARG A N 1
ATOM 547 C CA . ARG A 1 73 ? -1.050 -2.252 -4.827 1.00 76.25 73 ARG A CA 1
ATOM 548 C C . ARG A 1 73 ? -0.978 -3.488 -3.930 1.00 76.25 73 ARG A C 1
ATOM 550 O O . ARG A 1 73 ? -1.987 -4.162 -3.754 1.00 76.25 73 ARG A O 1
ATOM 557 N N . GLU A 1 74 ? 0.182 -3.769 -3.347 1.00 80.62 74 GLU A N 1
ATOM 558 C CA . GLU A 1 74 ? 0.352 -4.915 -2.447 1.00 80.62 74 GLU A CA 1
ATOM 559 C C . GLU A 1 74 ? -0.456 -4.768 -1.167 1.00 80.62 74 GLU A C 1
ATOM 561 O O . GLU A 1 74 ? -1.130 -5.706 -0.749 1.00 80.62 74 GLU A O 1
ATOM 566 N N . ALA A 1 75 ? -0.443 -3.578 -0.568 1.00 83.06 75 ALA A N 1
ATOM 567 C CA . ALA A 1 75 ? -1.209 -3.303 0.635 1.00 83.06 75 ALA A CA 1
ATOM 568 C C . ALA A 1 75 ? -2.718 -3.495 0.391 1.00 83.06 75 ALA A C 1
ATOM 570 O O . ALA A 1 75 ? -3.411 -4.062 1.235 1.00 83.06 75 ALA A O 1
ATOM 571 N N . VAL A 1 76 ? -3.216 -3.092 -0.786 1.00 82.88 76 VAL A N 1
ATOM 572 C CA . VAL A 1 76 ? -4.597 -3.345 -1.227 1.00 82.88 76 VAL A CA 1
ATOM 573 C C . VAL A 1 76 ? -4.865 -4.839 -1.402 1.00 82.88 76 VAL A C 1
ATOM 575 O O . VAL A 1 76 ? -5.870 -5.331 -0.897 1.00 82.88 76 VAL A O 1
ATOM 578 N N . GLN A 1 77 ? -3.978 -5.583 -2.065 1.00 82.19 77 GLN A N 1
ATOM 579 C CA . GLN A 1 77 ? -4.141 -7.032 -2.235 1.00 82.19 77 GLN A CA 1
ATOM 580 C C . GLN A 1 77 ? -4.175 -7.764 -0.888 1.00 82.19 77 GLN A C 1
ATOM 582 O O . GLN A 1 77 ? -5.030 -8.621 -0.678 1.00 82.19 77 GLN A O 1
ATOM 587 N N . ILE A 1 78 ? -3.302 -7.383 0.048 1.00 86.81 78 ILE A N 1
ATOM 588 C CA . ILE A 1 78 ? -3.296 -7.910 1.416 1.00 86.81 78 ILE A CA 1
ATOM 589 C C . ILE A 1 78 ? -4.600 -7.558 2.138 1.00 86.81 78 ILE A C 1
ATOM 591 O O . ILE A 1 78 ? -5.158 -8.413 2.822 1.00 86.81 78 ILE A O 1
ATOM 595 N N . ALA A 1 79 ? -5.106 -6.330 1.988 1.00 86.38 79 ALA A N 1
ATOM 596 C CA . ALA A 1 79 ? -6.377 -5.927 2.584 1.00 86.38 79 ALA A CA 1
ATOM 597 C C . ALA A 1 79 ? -7.536 -6.799 2.070 1.00 86.38 79 ALA A C 1
ATOM 599 O O . ALA A 1 79 ? -8.277 -7.361 2.875 1.00 86.38 79 ALA A O 1
ATOM 600 N N . LEU A 1 80 ? -7.644 -6.977 0.751 1.00 84.56 80 LEU A N 1
ATOM 601 C CA . LEU A 1 80 ? -8.673 -7.819 0.133 1.00 84.56 80 LEU A CA 1
ATOM 602 C C . LEU A 1 80 ? -8.556 -9.281 0.590 1.00 84.56 80 LEU A C 1
ATOM 604 O O . LEU A 1 80 ? -9.552 -9.881 0.982 1.00 84.56 80 LEU A O 1
ATOM 608 N N . ALA A 1 81 ? -7.339 -9.835 0.625 1.00 84.00 81 ALA A N 1
ATOM 609 C CA . ALA A 1 81 ? -7.089 -11.198 1.101 1.00 84.0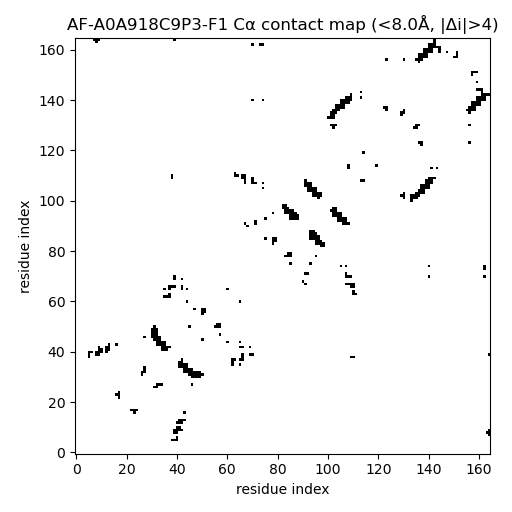0 81 ALA A CA 1
ATOM 610 C 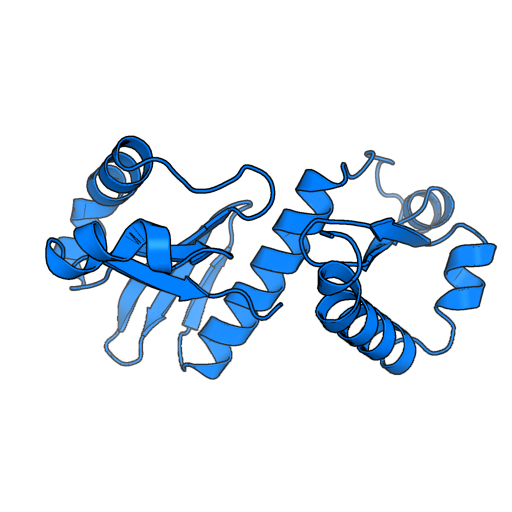C . ALA A 1 81 ? -7.446 -11.396 2.586 1.00 84.00 81 ALA A C 1
ATOM 612 O O . ALA A 1 81 ? -7.798 -12.496 3.001 1.00 84.00 81 ALA A O 1
ATOM 613 N N . ARG A 1 82 ? -7.382 -10.329 3.392 1.00 90.44 82 ARG A N 1
ATOM 614 C CA . ARG A 1 82 ? -7.803 -10.316 4.803 1.00 90.44 82 ARG A CA 1
ATOM 615 C C . ARG A 1 82 ? -9.302 -10.049 4.992 1.00 90.44 82 ARG A C 1
ATOM 617 O O . ARG A 1 82 ? -9.741 -9.906 6.129 1.00 90.44 82 ARG A O 1
ATOM 624 N N . GLY A 1 83 ? -10.080 -9.966 3.911 1.00 90.69 83 GLY A N 1
ATOM 625 C CA . GLY A 1 83 ? -11.529 -9.759 3.958 1.00 90.69 83 GLY A CA 1
ATOM 626 C C . GLY A 1 83 ? -11.963 -8.303 4.150 1.00 90.69 83 GLY A C 1
ATOM 627 O O . GLY A 1 83 ? -13.113 -8.056 4.507 1.00 90.69 83 GLY A O 1
ATOM 628 N N . TYR A 1 84 ? -11.071 -7.332 3.929 1.00 93.19 84 TYR A N 1
ATOM 629 C CA . TYR A 1 84 ? -11.456 -5.921 3.914 1.00 93.19 84 TYR A CA 1
ATOM 630 C C . TYR A 1 84 ? -12.094 -5.532 2.578 1.00 93.19 84 TYR A C 1
ATOM 632 O O . TYR A 1 84 ? -11.668 -5.975 1.514 1.00 93.19 84 TYR A O 1
ATOM 640 N N . VAL A 1 85 ? -13.049 -4.607 2.631 1.00 93.75 85 VAL A N 1
ATOM 641 C CA . VAL A 1 85 ? -13.615 -3.921 1.467 1.00 93.75 85 VAL A CA 1
ATOM 642 C C . VAL A 1 85 ? -12.931 -2.568 1.303 1.00 93.75 85 VAL A C 1
ATOM 644 O O . VAL A 1 85 ? -12.955 -1.733 2.208 1.00 93.75 85 VAL A O 1
ATOM 647 N N . VAL A 1 86 ? -12.334 -2.337 0.137 1.00 89.25 86 VAL A N 1
ATOM 648 C CA . VAL A 1 86 ? -11.744 -1.047 -0.239 1.00 89.25 86 VAL A CA 1
ATOM 649 C C . VAL A 1 86 ? -12.838 -0.159 -0.818 1.00 89.25 86 VAL A C 1
ATOM 651 O O . VAL A 1 86 ? -13.479 -0.548 -1.789 1.00 89.25 86 VAL A O 1
ATOM 654 N N . PHE A 1 87 ? -13.041 1.032 -0.253 1.00 90.06 87 PHE A N 1
ATOM 655 C CA . PHE A 1 87 ? -14.060 1.968 -0.753 1.00 90.06 87 PHE A CA 1
ATOM 656 C C . PHE A 1 87 ? -13.500 3.333 -1.165 1.00 90.06 87 PHE A C 1
ATOM 658 O O . PHE A 1 87 ? -14.195 4.100 -1.823 1.00 90.06 87 PHE A O 1
ATOM 665 N N . GLU A 1 88 ? -12.250 3.644 -0.815 1.00 88.06 88 GLU A N 1
ATOM 666 C CA . GLU A 1 88 ? -11.569 4.851 -1.289 1.00 88.06 88 GLU A CA 1
ATOM 667 C C . GLU A 1 88 ? -10.062 4.591 -1.404 1.00 88.06 88 GLU A C 1
ATOM 669 O O . GLU A 1 88 ? -9.444 4.057 -0.478 1.00 88.06 88 GLU A O 1
ATOM 674 N N . VAL A 1 89 ? -9.460 4.987 -2.528 1.00 80.12 89 VAL A N 1
ATOM 675 C CA . VAL A 1 89 ? -8.014 4.890 -2.765 1.00 80.12 89 VAL A CA 1
ATOM 676 C C . VAL A 1 89 ? -7.484 6.275 -3.108 1.00 80.12 89 VAL A C 1
ATOM 678 O O . VAL A 1 89 ? -7.850 6.864 -4.120 1.00 80.12 89 VAL A O 1
ATOM 681 N N . SER A 1 90 ? -6.589 6.782 -2.267 1.00 79.69 90 SER A N 1
ATOM 682 C CA . SER A 1 90 ? -5.828 8.004 -2.521 1.00 79.69 90 SER A CA 1
ATOM 683 C C . SER A 1 90 ? -4.370 7.664 -2.838 1.00 79.69 90 SER A C 1
ATOM 685 O O . SER A 1 90 ? -3.935 6.518 -2.735 1.00 79.69 90 SER A O 1
ATOM 687 N N . SER A 1 91 ? -3.569 8.677 -3.167 1.00 69.94 91 SER A N 1
ATOM 688 C CA . SER A 1 91 ? -2.154 8.488 -3.514 1.00 69.94 91 SER A CA 1
ATOM 689 C C . SER A 1 91 ? -1.277 7.926 -2.385 1.00 69.94 91 SER A C 1
ATOM 691 O O . SER A 1 91 ? -0.171 7.468 -2.663 1.00 69.94 91 SER A O 1
ATOM 693 N N . ARG A 1 92 ? -1.713 7.989 -1.116 1.00 72.62 92 ARG A N 1
ATOM 694 C CA . ARG A 1 92 ? -0.914 7.553 0.054 1.00 72.62 92 ARG A CA 1
ATOM 695 C C . ARG A 1 92 ? -1.699 6.794 1.117 1.00 72.62 92 ARG A C 1
ATOM 697 O O . ARG A 1 92 ? -1.118 6.336 2.100 1.00 72.62 92 ARG A O 1
ATOM 704 N N . ALA A 1 93 ? -3.011 6.705 0.963 1.00 85.50 93 ALA A N 1
ATOM 705 C CA . ALA A 1 93 ? -3.864 6.052 1.932 1.00 85.50 93 ALA A CA 1
ATOM 706 C C . ALA A 1 93 ? -5.042 5.365 1.251 1.00 85.50 93 ALA A C 1
ATOM 708 O O . ALA A 1 93 ? -5.567 5.853 0.249 1.00 85.50 93 ALA A O 1
ATOM 709 N N . VAL A 1 94 ? -5.467 4.258 1.837 1.00 90.38 94 VAL A N 1
ATOM 710 C CA . VAL A 1 94 ? -6.624 3.479 1.419 1.00 90.38 94 VAL A CA 1
ATOM 711 C C . VAL A 1 94 ? -7.608 3.463 2.573 1.00 90.38 94 VAL A C 1
ATOM 713 O O . VAL A 1 94 ? -7.217 3.216 3.715 1.00 90.38 94 VAL A O 1
ATOM 716 N N . ARG A 1 95 ? -8.882 3.724 2.298 1.00 92.50 95 ARG A N 1
ATOM 717 C CA . ARG A 1 95 ? -9.937 3.550 3.294 1.00 92.50 95 ARG A CA 1
ATOM 718 C C . ARG A 1 95 ? -1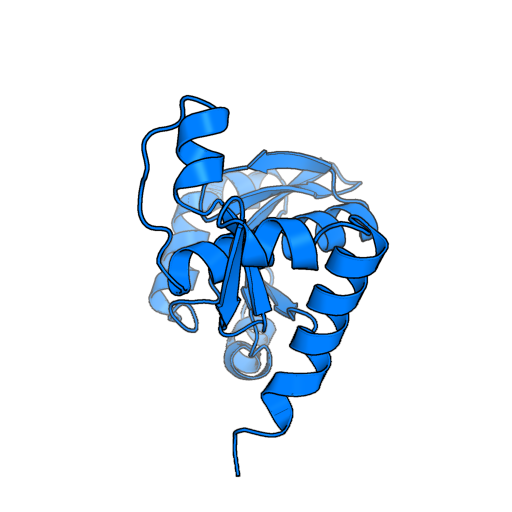0.591 2.197 3.102 1.00 92.50 95 ARG A C 1
ATOM 720 O O . ARG A 1 95 ? -10.966 1.815 1.990 1.00 92.50 95 ARG A O 1
ATOM 727 N N . LEU A 1 96 ? -10.690 1.482 4.212 1.00 95.75 96 LEU A N 1
ATOM 728 C CA . LEU A 1 96 ? -11.117 0.096 4.263 1.00 95.75 96 LEU A CA 1
ATOM 729 C C . LEU A 1 96 ? -12.299 -0.053 5.213 1.00 95.75 96 LEU A C 1
ATOM 731 O O . LEU A 1 96 ? -12.378 0.657 6.214 1.00 95.75 96 LEU A O 1
ATOM 735 N N . LYS A 1 97 ? -13.169 -1.019 4.938 1.00 96.12 97 LYS A N 1
ATOM 736 C CA . LYS A 1 97 ? -14.130 -1.553 5.904 1.00 96.12 97 LYS A CA 1
ATOM 737 C C . LYS A 1 97 ? -13.824 -3.011 6.174 1.00 96.12 97 LYS A C 1
ATOM 739 O O . LYS A 1 97 ? -13.497 -3.738 5.243 1.00 96.12 97 LYS A O 1
ATOM 744 N N . ASP A 1 98 ? -13.910 -3.433 7.424 1.00 95.31 98 ASP A N 1
ATOM 745 C CA . ASP A 1 98 ? -13.863 -4.856 7.754 1.00 95.31 98 ASP A CA 1
ATOM 746 C C . ASP A 1 98 ? -15.263 -5.497 7.721 1.00 95.31 98 ASP A C 1
ATOM 748 O O . ASP A 1 98 ? -16.263 -4.837 7.421 1.00 95.31 98 ASP A O 1
ATOM 752 N N . ALA A 1 99 ? -15.344 -6.789 8.046 1.00 93.38 99 ALA A N 1
ATOM 753 C CA . ALA A 1 99 ? -16.609 -7.525 8.091 1.00 93.38 99 ALA A CA 1
ATOM 754 C C . ALA A 1 99 ? -17.628 -6.924 9.082 1.00 93.38 99 ALA A C 1
ATOM 756 O O . ALA A 1 99 ? -18.832 -7.018 8.858 1.00 93.38 99 ALA A O 1
ATOM 757 N N . ALA A 1 100 ? -17.156 -6.256 10.139 1.00 94.50 100 ALA A N 1
ATOM 758 C CA . ALA A 1 100 ? -17.984 -5.568 11.128 1.00 94.50 100 ALA A CA 1
ATOM 759 C C . ALA A 1 100 ? -18.329 -4.118 10.718 1.00 94.50 100 ALA A C 1
ATOM 761 O O . ALA A 1 100 ? -18.808 -3.344 11.544 1.00 94.50 100 ALA A O 1
ATOM 762 N N . GLN A 1 101 ? -18.086 -3.737 9.456 1.00 94.00 101 GLN A N 1
ATOM 763 C CA . GLN A 1 101 ? -18.302 -2.392 8.908 1.00 94.00 101 GLN A CA 1
ATOM 764 C C . GLN A 1 101 ? -17.490 -1.285 9.601 1.00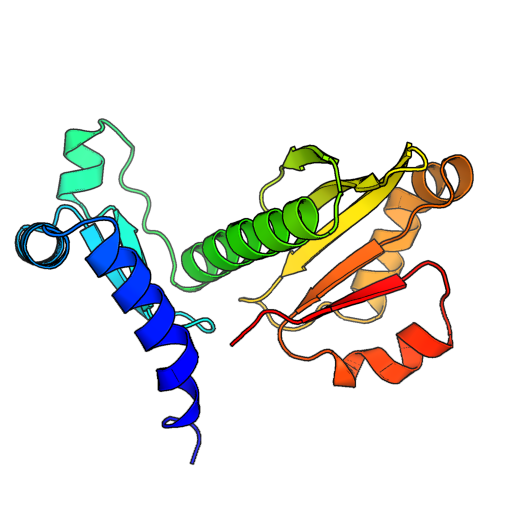 94.00 101 GLN A C 1
ATOM 766 O O . GLN A 1 101 ? -17.813 -0.098 9.481 1.00 94.00 101 GLN A O 1
ATOM 771 N N . ARG A 1 102 ? -16.401 -1.639 10.292 1.00 94.88 102 ARG A N 1
ATOM 772 C CA . ARG A 1 102 ? -15.520 -0.671 10.951 1.00 94.88 102 ARG A CA 1
ATOM 773 C C . ARG A 1 102 ? -14.624 -0.009 9.911 1.00 94.88 102 ARG A C 1
ATOM 775 O O . ARG A 1 102 ? -14.014 -0.691 9.094 1.00 94.88 102 ARG A O 1
ATOM 782 N N . GLU A 1 103 ? -14.538 1.320 9.924 1.00 94.94 103 GLU A N 1
ATOM 783 C CA . GLU A 1 103 ? -13.719 2.082 8.975 1.00 94.94 103 GLU A CA 1
ATOM 784 C C . GLU A 1 103 ? -12.258 2.184 9.432 1.00 94.94 103 GLU A C 1
ATOM 786 O O . GLU A 1 103 ? -11.954 2.783 10.463 1.00 94.94 103 GLU A O 1
ATOM 791 N N . HIS A 1 104 ? -11.337 1.670 8.621 1.00 95.06 104 HIS A N 1
ATOM 792 C CA . HIS A 1 104 ? -9.897 1.746 8.850 1.00 95.06 104 HIS A CA 1
ATOM 793 C C . HIS A 1 104 ? -9.217 2.639 7.814 1.00 95.06 104 HIS A C 1
ATOM 795 O O . HIS A 1 104 ? -9.664 2.752 6.669 1.00 95.06 104 HIS A O 1
ATOM 801 N N . LEU A 1 105 ? -8.094 3.237 8.208 1.00 94.62 105 LEU A N 1
ATOM 802 C CA . LEU A 1 105 ? -7.212 3.958 7.297 1.00 94.62 105 LEU A CA 1
ATOM 803 C C . LEU A 1 105 ? -5.907 3.184 7.139 1.00 94.62 105 LEU A C 1
ATOM 805 O O . LEU A 1 105 ? -5.120 3.108 8.075 1.00 94.62 105 LEU A O 1
ATOM 809 N N . LEU A 1 106 ? -5.654 2.653 5.952 1.00 93.00 106 LEU A N 1
ATOM 810 C CA . LEU A 1 106 ? -4.398 2.015 5.587 1.00 93.00 106 LEU A CA 1
ATOM 811 C C . LEU A 1 106 ? -3.465 3.047 4.959 1.00 93.00 106 LEU A C 1
ATOM 813 O O . LEU A 1 106 ? -3.650 3.456 3.818 1.00 93.00 106 LEU A O 1
ATOM 817 N N . TYR A 1 107 ? -2.463 3.482 5.712 1.00 90.94 107 TYR A N 1
ATOM 818 C CA . TYR A 1 107 ? -1.463 4.441 5.267 1.00 90.94 107 TYR A CA 1
ATOM 819 C C . TYR A 1 107 ? -0.240 3.716 4.702 1.00 90.94 107 TYR A C 1
ATOM 821 O O . TYR A 1 107 ? 0.405 2.921 5.392 1.00 90.94 107 TYR A O 1
ATOM 829 N N . VAL A 1 108 ? 0.092 4.019 3.448 1.00 84.50 108 VAL A N 1
ATOM 830 C CA . VAL A 1 108 ? 1.168 3.367 2.699 1.00 84.50 108 VAL A CA 1
ATOM 831 C C . VAL A 1 108 ? 2.314 4.351 2.519 1.00 84.50 108 VAL A C 1
ATOM 833 O O . VAL A 1 108 ? 2.185 5.368 1.837 1.00 84.50 108 VAL A O 1
ATOM 836 N N . ARG A 1 109 ? 3.458 4.052 3.139 1.00 76.62 109 ARG A N 1
ATOM 837 C CA . ARG A 1 109 ? 4.667 4.868 3.005 1.00 76.62 109 ARG A CA 1
ATOM 838 C C . ARG A 1 109 ? 5.902 3.989 3.107 1.00 76.62 109 ARG A C 1
ATOM 840 O O . ARG A 1 109 ? 6.348 3.670 4.205 1.00 76.62 109 ARG A O 1
ATOM 847 N N . VAL A 1 110 ? 6.468 3.646 1.952 1.00 73.19 110 VAL A N 1
ATOM 848 C CA . VAL A 1 110 ? 7.640 2.764 1.877 1.00 73.19 110 VAL A CA 1
ATOM 849 C C . VAL A 1 110 ? 8.868 3.516 1.374 1.00 73.19 110 VAL A C 1
ATOM 851 O O . VAL A 1 110 ? 9.956 3.342 1.916 1.00 73.19 110 VAL A O 1
ATOM 854 N N . SER A 1 111 ? 8.710 4.424 0.406 1.00 67.75 111 SER A N 1
ATOM 855 C CA . SER A 1 111 ? 9.849 5.098 -0.226 1.00 67.75 111 SER A CA 1
ATOM 856 C C . SER A 1 111 ? 10.506 6.197 0.619 1.00 67.75 111 SER A C 1
ATOM 858 O O . SER A 1 111 ? 11.692 6.480 0.468 1.00 67.75 111 SER A O 1
ATOM 860 N N . ARG A 1 112 ? 9.742 6.832 1.517 1.00 69.56 112 ARG A N 1
ATOM 861 C CA . ARG A 1 112 ? 10.165 8.012 2.304 1.00 69.56 112 ARG A CA 1
ATOM 862 C C . ARG A 1 112 ? 10.508 7.687 3.758 1.00 69.56 112 ARG A C 1
ATOM 864 O O . ARG A 1 112 ? 10.389 8.566 4.619 1.00 69.56 112 ARG A O 1
ATOM 871 N N . GLY A 1 113 ? 10.839 6.427 4.028 1.00 68.19 113 GLY A N 1
ATOM 872 C CA . GLY A 1 113 ? 11.083 5.912 5.370 1.00 68.19 113 GLY A CA 1
ATOM 873 C C . GLY A 1 113 ? 9.843 5.912 6.267 1.00 68.19 113 GLY A C 1
ATOM 874 O O . GLY A 1 113 ? 8.739 6.303 5.873 1.00 68.19 113 GLY A O 1
ATOM 875 N N . LEU A 1 114 ? 10.062 5.469 7.500 1.00 73.38 114 LEU A N 1
ATOM 876 C CA . LEU A 1 114 ? 9.030 5.285 8.512 1.00 73.38 114 LEU A CA 1
ATOM 877 C C . LEU A 1 114 ? 8.343 6.608 8.880 1.00 73.38 114 LEU A C 1
ATOM 879 O O . LEU A 1 114 ? 9.038 7.584 9.182 1.00 73.38 114 LEU A O 1
ATOM 883 N N . PRO A 1 115 ? 6.997 6.681 8.910 1.00 80.94 115 PRO A N 1
ATOM 884 C CA . PRO A 1 115 ? 6.324 7.822 9.512 1.00 80.94 115 PRO A CA 1
ATOM 885 C C . PRO A 1 115 ? 6.760 7.990 10.972 1.00 80.94 115 PRO A C 1
ATOM 887 O O . PRO A 1 115 ? 6.775 7.030 11.750 1.00 80.94 115 PRO A O 1
ATOM 890 N N . SER A 1 116 ? 7.114 9.224 11.337 1.00 83.94 116 SER A N 1
ATOM 891 C CA . SER A 1 116 ? 7.537 9.555 12.696 1.00 83.94 116 SER A CA 1
ATOM 892 C C . SER A 1 116 ? 6.381 9.361 13.689 1.00 83.94 116 SER A C 1
ATOM 894 O O . SER A 1 116 ? 5.212 9.458 13.297 1.00 83.94 116 SER A O 1
ATOM 896 N N . PRO A 1 117 ? 6.659 9.172 14.992 1.00 83.44 117 PRO A N 1
ATOM 897 C CA . PRO A 1 117 ? 5.614 9.108 16.016 1.00 83.44 117 PRO A CA 1
ATOM 898 C C . PRO A 1 117 ? 4.663 10.315 15.982 1.00 83.44 117 PRO A C 1
ATOM 900 O O . PRO A 1 117 ? 3.461 10.174 16.198 1.00 83.44 117 PRO A O 1
ATOM 903 N N . ALA A 1 118 ? 5.185 11.508 15.674 1.00 85.25 118 ALA A N 1
ATOM 904 C CA . ALA A 1 118 ? 4.381 12.715 15.527 1.00 85.25 118 ALA A CA 1
ATOM 905 C C . ALA A 1 118 ? 3.428 12.624 14.325 1.00 85.25 118 ALA A C 1
ATOM 907 O O . ALA A 1 118 ? 2.249 12.936 14.468 1.00 85.25 118 ALA A O 1
ATOM 908 N N . THR A 1 119 ? 3.904 12.132 13.177 1.00 88.06 119 THR A N 1
ATOM 909 C CA . THR A 1 119 ? 3.061 11.897 11.996 1.00 88.06 119 THR A CA 1
ATOM 910 C C . THR A 1 119 ? 1.966 10.873 12.281 1.00 88.06 119 THR A C 1
ATOM 912 O O . THR A 1 119 ? 0.815 11.118 11.938 1.00 88.06 119 THR A O 1
ATOM 915 N N . VAL A 1 120 ? 2.287 9.763 12.953 1.00 88.12 120 VAL A N 1
ATOM 916 C CA . VAL A 1 120 ? 1.292 8.744 13.334 1.00 88.12 120 VAL A CA 1
ATOM 917 C C . VAL A 1 120 ? 0.212 9.350 14.235 1.00 88.12 120 VAL A C 1
ATOM 919 O O . VAL A 1 120 ? -0.976 9.184 13.967 1.00 88.12 120 VAL A O 1
ATOM 922 N N . ARG A 1 121 ? 0.600 10.133 15.252 1.00 87.94 121 ARG A N 1
ATOM 923 C CA . ARG A 1 121 ? -0.359 10.846 16.115 1.00 87.94 121 ARG A CA 1
ATOM 924 C C . ARG A 1 121 ? -1.240 11.821 15.338 1.00 87.94 121 ARG A C 1
ATOM 926 O O . ARG A 1 121 ? -2.431 11.899 15.620 1.00 87.94 121 ARG A O 1
ATOM 933 N N . LEU A 1 122 ? -0.674 12.555 14.380 1.00 90.94 122 LEU A N 1
ATOM 934 C CA . LEU A 1 122 ? -1.431 13.482 13.535 1.00 90.94 122 LEU A CA 1
ATOM 935 C C . LEU A 1 122 ? -2.447 12.747 12.658 1.00 90.94 122 LEU A C 1
ATOM 937 O O . LEU A 1 122 ? -3.591 13.184 12.592 1.00 90.94 122 LEU A O 1
ATOM 941 N N . LEU A 1 123 ? -2.065 11.621 12.050 1.00 89.81 123 LEU A N 1
ATOM 942 C CA . LEU A 1 123 ? -2.976 10.791 11.255 1.00 89.81 123 LEU A CA 1
ATOM 943 C C . LEU A 1 123 ? -4.133 10.260 12.108 1.00 89.81 123 LEU A C 1
ATOM 945 O O . LEU A 1 123 ? -5.291 10.396 11.726 1.00 89.81 123 LEU A O 1
ATOM 949 N N . ILE A 1 124 ? -3.841 9.729 13.298 1.00 89.69 124 ILE A N 1
ATOM 950 C CA . ILE A 1 124 ? -4.881 9.267 14.228 1.00 89.69 124 ILE A CA 1
ATOM 951 C C . ILE A 1 124 ? -5.805 10.421 14.624 1.00 89.69 124 ILE A C 1
ATOM 953 O O . ILE A 1 124 ? -7.021 10.274 14.585 1.00 89.69 124 ILE A O 1
ATOM 957 N N . LYS A 1 125 ? -5.244 11.587 14.967 1.00 91.50 125 LYS A N 1
ATOM 958 C CA . LYS A 1 125 ? -6.030 12.766 15.351 1.00 91.50 125 LYS A CA 1
ATOM 959 C C . LYS A 1 125 ? -6.935 13.241 14.210 1.00 91.50 125 LYS A C 1
ATOM 961 O O . LYS A 1 125 ? -8.093 13.557 14.464 1.00 91.50 125 LYS A O 1
ATOM 966 N N . ALA A 1 126 ? -6.429 13.264 12.977 1.00 90.62 126 ALA A N 1
ATOM 967 C CA . ALA A 1 126 ? -7.182 13.687 11.797 1.00 90.62 126 ALA A CA 1
ATOM 968 C C . ALA A 1 126 ? -8.388 12.779 11.502 1.00 90.62 126 ALA A C 1
ATOM 970 O O . ALA A 1 126 ? -9.402 13.257 11.006 1.00 90.62 126 ALA A O 1
ATOM 971 N N . HIS A 1 127 ? -8.303 11.493 11.858 1.00 90.56 127 HIS A N 1
ATOM 972 C CA . HIS A 1 127 ? -9.360 10.500 11.634 1.00 90.56 127 HIS A CA 1
ATOM 973 C C . HIS A 1 127 ? -10.062 10.043 12.924 1.00 90.56 127 HIS A C 1
ATOM 975 O O . HIS A 1 127 ? -10.811 9.065 12.921 1.00 90.56 127 HIS A O 1
ATOM 981 N N . ALA A 1 128 ? -9.862 10.758 14.036 1.00 89.25 128 ALA A N 1
ATOM 982 C CA . ALA A 1 128 ? -10.350 10.348 15.350 1.00 89.25 128 ALA A CA 1
ATOM 983 C C . ALA A 1 128 ? -11.881 10.252 15.422 1.00 89.25 128 ALA A C 1
ATOM 985 O O . ALA A 1 128 ? -12.403 9.373 16.104 1.00 89.25 128 ALA A O 1
ATOM 986 N N . SER A 1 129 ? -12.603 11.133 14.723 1.00 89.44 129 SER A N 1
ATOM 987 C CA . SER A 1 129 ? -14.070 11.100 14.656 1.00 89.44 129 SER A CA 1
ATOM 988 C C . SER A 1 129 ? -14.570 9.815 13.995 1.00 89.44 129 SER A C 1
ATOM 990 O O . SER A 1 129 ? -15.443 9.144 14.543 1.00 89.44 129 SER A O 1
ATOM 992 N N . THR A 1 130 ? -13.966 9.431 12.868 1.00 88.31 130 THR A N 1
ATOM 993 C CA . THR A 1 130 ? -14.260 8.178 12.166 1.00 88.31 130 THR A CA 1
ATOM 994 C C . THR A 1 130 ? -13.959 6.975 13.050 1.00 88.31 130 THR A C 1
ATOM 996 O O . THR A 1 130 ? -14.844 6.153 13.270 1.00 88.31 130 THR A O 1
ATOM 999 N N . PHE A 1 131 ? -12.753 6.901 13.623 1.00 91.12 131 PHE A N 1
ATOM 1000 C CA . PHE A 1 131 ? -12.344 5.762 14.451 1.00 91.12 131 PHE A CA 1
ATOM 1001 C C . PHE A 1 131 ? -13.189 5.619 15.714 1.00 91.12 131 PHE A C 1
ATOM 1003 O O . PHE A 1 131 ? -13.560 4.506 16.072 1.00 91.12 131 PHE A O 1
ATOM 1010 N N . ARG A 1 132 ? -13.561 6.730 16.360 1.00 88.75 132 ARG A N 1
ATOM 1011 C CA . ARG A 1 132 ? -14.458 6.706 17.522 1.00 88.75 132 ARG A CA 1
ATOM 1012 C C . ARG A 1 132 ? -15.853 6.206 17.152 1.00 88.75 132 ARG A C 1
ATOM 1014 O O . ARG A 1 132 ? -16.441 5.463 17.927 1.00 88.75 132 ARG A O 1
ATOM 1021 N N . ARG A 1 133 ? -16.373 6.603 15.986 1.00 90.81 133 ARG A N 1
ATOM 1022 C CA . ARG A 1 133 ? -17.706 6.204 15.513 1.00 90.81 133 ARG A CA 1
ATOM 1023 C C . ARG A 1 133 ? -17.759 4.734 15.107 1.00 90.81 133 ARG A C 1
ATOM 1025 O O . ARG A 1 133 ? -18.718 4.053 15.439 1.00 90.81 133 ARG A O 1
ATOM 1032 N N . SER A 1 134 ? -16.766 4.265 14.3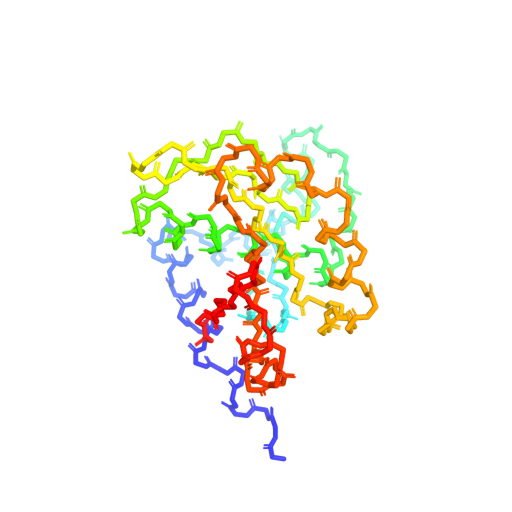57 1.00 91.06 134 SER A N 1
ATOM 1033 C CA . SER A 1 134 ? -16.785 2.927 13.765 1.00 91.06 134 SER A CA 1
ATOM 1034 C C . SER A 1 134 ? -15.994 1.889 14.558 1.00 91.06 134 SER A C 1
ATOM 1036 O O . SER A 1 134 ? -15.992 0.730 14.177 1.00 91.06 134 SER A O 1
ATOM 1038 N N . GLY A 1 135 ? -15.240 2.277 15.590 1.00 89.94 135 GLY A N 1
ATOM 1039 C CA . GLY A 1 135 ? -14.305 1.382 16.284 1.00 89.94 135 GLY A CA 1
ATOM 1040 C C . GLY A 1 135 ? -13.130 0.915 15.414 1.00 89.94 135 GLY A C 1
ATOM 1041 O O . GLY A 1 135 ? -12.550 -0.139 15.672 1.00 89.94 135 GLY A O 1
ATOM 1042 N N . GLY A 1 136 ? -12.822 1.655 14.347 1.00 91.56 136 GLY A N 1
ATOM 1043 C CA . GLY A 1 136 ? -11.746 1.325 13.418 1.00 91.56 136 GLY A CA 1
ATOM 1044 C C . GLY A 1 136 ? -10.386 1.867 13.853 1.00 91.56 136 GLY A C 1
ATOM 1045 O O . GLY A 1 136 ? -10.233 2.409 14.947 1.00 91.56 136 GLY A O 1
ATOM 1046 N N . THR A 1 137 ? -9.376 1.6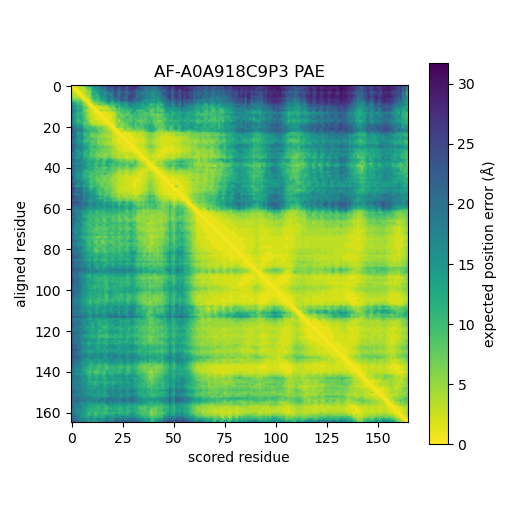98 13.001 1.00 94.56 137 THR A N 1
ATOM 1047 C CA . THR A 1 137 ? -7.973 1.951 13.368 1.00 94.56 137 THR A CA 1
ATOM 1048 C C . THR A 1 137 ? -7.147 2.519 12.219 1.00 94.56 137 THR A C 1
ATOM 1050 O O . THR A 1 137 ? -7.491 2.387 11.040 1.00 94.56 137 THR A O 1
ATOM 1053 N N . LEU A 1 138 ? -6.008 3.117 12.570 1.00 94.25 138 LEU A N 1
ATOM 1054 C CA . LEU A 1 138 ? -4.933 3.395 11.627 1.00 94.25 138 LEU A CA 1
ATOM 1055 C C . LEU A 1 138 ? -4.113 2.120 11.407 1.00 94.25 138 LEU A C 1
ATOM 1057 O O . LEU A 1 138 ? -3.659 1.492 12.360 1.00 94.25 138 LEU A O 1
ATOM 1061 N N . ILE A 1 139 ? -3.867 1.778 10.150 1.00 93.94 139 ILE A N 1
ATOM 1062 C CA . ILE A 1 139 ? -3.042 0.652 9.730 1.00 93.94 139 ILE A CA 1
ATOM 1063 C C . ILE A 1 139 ? -1.841 1.213 8.970 1.00 93.94 139 ILE A C 1
ATOM 1065 O O . ILE A 1 139 ? -2.002 1.899 7.964 1.00 93.94 139 ILE A O 1
ATOM 1069 N N . LEU A 1 140 ? -0.625 0.941 9.436 1.00 91.31 140 LEU A N 1
ATOM 1070 C CA . LEU A 1 140 ? 0.601 1.352 8.751 1.00 91.31 140 LEU A CA 1
ATOM 1071 C C . LEU A 1 140 ? 1.150 0.196 7.921 1.00 91.31 140 LEU A C 1
ATOM 1073 O O . LEU A 1 140 ? 1.461 -0.851 8.481 1.00 91.31 140 LEU A O 1
ATOM 1077 N N . TYR A 1 141 ? 1.329 0.397 6.617 1.00 87.56 141 TYR A N 1
ATOM 1078 C CA . TYR A 1 141 ? 2.035 -0.550 5.755 1.00 87.56 141 TYR A CA 1
ATOM 1079 C C . TYR A 1 141 ? 3.504 -0.144 5.613 1.00 87.56 141 TYR A C 1
ATOM 1081 O O . TYR A 1 141 ? 3.806 0.930 5.083 1.00 87.56 141 TYR A O 1
ATOM 1089 N N . THR A 1 142 ? 4.414 -0.973 6.129 1.00 84.44 142 THR A N 1
ATOM 1090 C CA . THR A 1 142 ? 5.835 -0.628 6.288 1.00 84.44 142 THR A CA 1
ATOM 1091 C C . THR A 1 142 ? 6.766 -1.829 6.112 1.00 84.44 142 THR A C 1
ATOM 1093 O O . THR A 1 142 ? 6.339 -2.972 6.184 1.00 84.44 142 THR A O 1
ATOM 1096 N N . LEU A 1 143 ? 8.062 -1.571 5.923 1.00 76.69 143 LEU A N 1
ATOM 1097 C CA . LEU A 1 143 ? 9.117 -2.591 5.900 1.00 76.69 143 LEU A CA 1
ATOM 1098 C C . LEU A 1 143 ? 9.696 -2.928 7.283 1.00 76.69 143 LEU A C 1
ATOM 1100 O O . LEU A 1 143 ? 10.405 -3.916 7.408 1.00 76.69 143 LEU A O 1
ATOM 1104 N N . GLN A 1 144 ? 9.456 -2.093 8.299 1.00 76.38 144 GLN A N 1
ATOM 1105 C CA . GLN A 1 144 ? 10.123 -2.186 9.608 1.00 76.38 144 GLN A CA 1
ATOM 1106 C C . GLN A 1 144 ? 9.089 -2.129 10.740 1.00 76.38 144 GLN A C 1
ATOM 1108 O O . GLN A 1 144 ? 8.863 -1.071 11.338 1.00 76.38 144 GLN A O 1
ATOM 1113 N N . GLN A 1 145 ? 8.403 -3.245 11.007 1.00 80.56 145 GLN A N 1
ATOM 1114 C CA . GLN A 1 145 ? 7.389 -3.324 12.070 1.00 80.56 145 GLN A CA 1
ATOM 1115 C C . GLN A 1 145 ? 8.001 -3.179 13.465 1.00 80.56 145 GLN A C 1
ATOM 1117 O O . GLN A 1 145 ? 7.403 -2.552 14.340 1.00 80.56 145 GLN A O 1
ATOM 1122 N N . GLU A 1 146 ? 9.200 -3.715 13.668 1.00 79.19 146 GLU A N 1
ATOM 1123 C CA . GLU A 1 146 ? 9.927 -3.727 14.934 1.00 79.19 146 GLU A CA 1
ATOM 1124 C C . GLU A 1 146 ? 10.114 -2.320 15.516 1.00 79.19 146 GLU A C 1
ATOM 1126 O O . GLU A 1 146 ? 10.049 -2.123 16.732 1.00 79.19 146 GLU A O 1
ATOM 1131 N N . LYS A 1 147 ? 10.219 -1.299 14.657 1.00 80.06 147 LYS A N 1
ATOM 1132 C CA . LYS A 1 147 ? 10.365 0.098 15.088 1.00 80.06 147 LYS A CA 1
ATOM 1133 C C . LYS A 1 147 ? 9.088 0.707 15.674 1.00 80.06 147 LYS A C 1
ATOM 1135 O O . LYS A 1 147 ? 9.150 1.776 16.281 1.00 80.06 147 LYS A O 1
ATOM 1140 N N . TYR A 1 148 ? 7.949 0.024 15.556 1.00 79.19 148 TYR A N 1
ATOM 1141 C CA . TYR A 1 148 ? 6.664 0.437 16.121 1.00 79.19 148 TYR A CA 1
ATOM 1142 C C . TYR A 1 148 ? 6.237 -0.368 17.352 1.00 79.19 148 TYR A C 1
ATOM 1144 O O . TYR A 1 148 ? 5.181 -0.072 17.907 1.00 79.19 148 TYR A O 1
ATOM 1152 N N . ALA A 1 149 ? 7.042 -1.322 17.835 1.00 80.38 149 ALA A N 1
ATOM 1153 C CA . ALA A 1 149 ? 6.669 -2.212 18.943 1.00 80.38 149 ALA A CA 1
ATOM 1154 C C . ALA A 1 149 ? 6.152 -1.460 20.187 1.00 80.38 149 ALA A C 1
ATOM 1156 O O . ALA A 1 149 ? 5.090 -1.783 20.714 1.00 80.38 149 ALA A O 1
ATOM 1157 N N . ARG A 1 150 ? 6.843 -0.385 20.600 1.00 81.25 150 ARG A N 1
ATOM 1158 C CA . ARG A 1 150 ? 6.424 0.463 21.736 1.00 81.25 150 ARG A CA 1
ATOM 1159 C C . ARG A 1 150 ? 5.110 1.213 21.495 1.00 81.25 150 ARG A C 1
ATOM 1161 O O . ARG A 1 150 ? 4.392 1.506 22.441 1.00 81.25 150 ARG A O 1
ATOM 1168 N N . GLN A 1 151 ? 4.812 1.588 20.251 1.00 80.38 151 GLN A N 1
ATOM 1169 C CA . GLN A 1 151 ? 3.553 2.267 19.931 1.00 80.38 151 GLN A CA 1
ATOM 1170 C C . GLN A 1 151 ? 2.399 1.273 19.869 1.00 80.38 151 GLN A C 1
ATOM 1172 O O . GLN A 1 151 ? 1.327 1.588 20.369 1.00 80.38 151 GLN A O 1
ATOM 1177 N N . LEU A 1 152 ? 2.634 0.082 19.311 1.00 82.75 152 LEU A N 1
ATOM 1178 C CA . LEU A 1 152 ? 1.656 -1.004 19.257 1.00 82.75 152 LEU A CA 1
ATOM 1179 C C . LEU A 1 152 ? 1.221 -1.453 20.657 1.00 82.75 152 LEU A C 1
ATOM 1181 O O . LEU A 1 152 ? 0.038 -1.689 20.874 1.00 82.75 152 LEU A O 1
ATOM 1185 N N . SER A 1 153 ? 2.142 -1.520 21.626 1.00 80.00 153 SER A N 1
ATOM 1186 C CA . SER A 1 153 ? 1.781 -1.859 23.010 1.00 80.00 153 SER A CA 1
ATOM 1187 C C . SER A 1 153 ? 1.012 -0.744 23.726 1.00 80.00 153 SER A C 1
ATOM 1189 O O . SER A 1 153 ? 0.174 -1.022 24.579 1.00 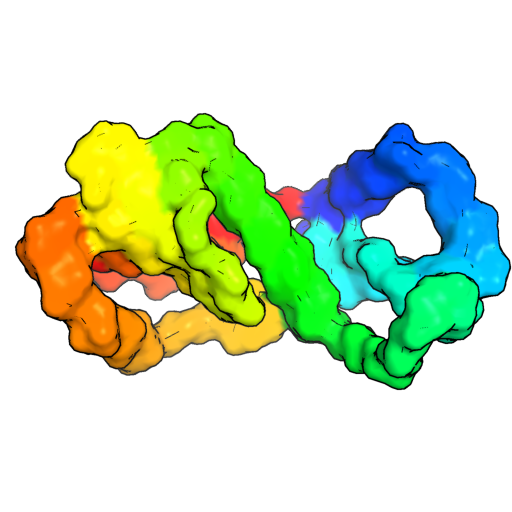80.00 153 SER A O 1
ATOM 1191 N N . ALA A 1 154 ? 1.266 0.519 23.375 1.00 79.62 154 ALA A N 1
ATOM 1192 C CA . ALA A 1 154 ? 0.652 1.679 24.020 1.00 79.62 154 ALA A CA 1
ATOM 1193 C C . ALA A 1 154 ? -0.687 2.115 23.395 1.00 79.62 154 ALA A C 1
ATOM 1195 O O . ALA A 1 154 ? -1.398 2.930 23.985 1.00 79.62 154 ALA A O 1
ATOM 1196 N N . ARG A 1 155 ? -1.027 1.643 22.189 1.00 79.81 155 ARG A N 1
ATOM 1197 C CA . ARG A 1 155 ? -2.162 2.147 21.402 1.00 79.81 155 ARG A CA 1
ATOM 1198 C C . ARG A 1 155 ? -2.974 1.025 20.773 1.00 79.81 155 ARG A C 1
ATOM 1200 O O . ARG A 1 155 ? -2.473 0.281 19.942 1.00 79.81 155 ARG A O 1
ATOM 1207 N N . ARG A 1 156 ? -4.267 0.977 21.106 1.00 81.44 156 ARG A N 1
ATOM 1208 C CA . ARG A 1 156 ? -5.234 0.035 20.511 1.00 81.44 156 ARG A CA 1
ATOM 1209 C C . ARG A 1 156 ? -5.761 0.486 19.144 1.00 81.44 156 ARG A C 1
ATOM 1211 O O . ARG A 1 156 ? -6.305 -0.323 18.404 1.00 81.44 156 ARG A O 1
ATOM 1218 N N . ASP A 1 157 ? -5.598 1.765 18.811 1.00 86.69 157 ASP A N 1
ATOM 1219 C CA . ASP A 1 157 ? -6.058 2.397 17.569 1.00 86.69 157 ASP A CA 1
ATOM 1220 C C . ASP A 1 157 ? -5.022 2.342 16.430 1.00 86.69 157 ASP A C 1
ATOM 1222 O O . ASP A 1 157 ? -5.204 2.977 15.388 1.00 86.69 157 ASP A O 1
ATOM 1226 N N . LEU A 1 158 ? -3.950 1.564 16.614 1.00 89.94 158 LEU A N 1
ATOM 1227 C CA . LEU A 1 158 ? -2.848 1.403 15.672 1.00 89.94 158 LEU A CA 1
ATOM 1228 C C . LEU A 1 158 ? -2.600 -0.076 15.360 1.00 89.94 158 LEU A C 1
ATOM 1230 O O . LEU A 1 158 ? -2.440 -0.900 16.256 1.00 89.94 158 LEU A O 1
ATOM 1234 N N . GLN A 1 159 ? -2.482 -0.391 14.076 1.00 91.06 159 GLN A N 1
ATOM 1235 C CA . GLN A 1 159 ? -1.973 -1.661 13.572 1.00 91.06 159 GLN A CA 1
ATOM 1236 C C . GLN A 1 159 ? -0.804 -1.409 12.621 1.00 91.06 159 GLN A C 1
ATOM 1238 O O . GLN A 1 159 ? -0.705 -0.353 11.995 1.00 91.06 159 GLN A O 1
ATOM 1243 N N . VAL A 1 160 ? 0.076 -2.397 12.485 1.00 88.44 160 VAL A N 1
ATOM 1244 C CA . VAL A 1 160 ? 1.204 -2.347 11.552 1.00 88.44 160 VAL A CA 1
ATOM 1245 C C . VAL A 1 160 ? 1.211 -3.624 10.729 1.00 88.44 160 VAL A C 1
ATOM 1247 O O . VAL A 1 160 ? 1.169 -4.725 11.273 1.00 88.44 160 VAL A O 1
ATOM 1250 N N . TRP A 1 161 ? 1.227 -3.468 9.411 1.00 88.56 161 TRP A N 1
ATOM 1251 C CA . TRP A 1 161 ? 1.344 -4.542 8.439 1.00 88.56 161 TRP A CA 1
ATOM 1252 C C . TRP A 1 161 ? 2.715 -4.451 7.775 1.00 88.56 161 TRP A C 1
ATOM 1254 O O . TRP A 1 161 ? 3.182 -3.360 7.435 1.00 88.56 161 TRP A O 1
ATOM 1264 N N . VAL A 1 162 ? 3.351 -5.605 7.596 1.00 81.25 162 VAL A N 1
ATOM 1265 C CA . VAL A 1 162 ? 4.675 -5.690 6.984 1.00 81.25 162 VAL A CA 1
ATOM 1266 C C . VAL A 1 162 ? 4.524 -5.930 5.494 1.00 81.25 162 VAL A C 1
ATOM 1268 O O . VAL A 1 162 ? 3.800 -6.836 5.081 1.00 81.25 162 VAL A O 1
ATOM 1271 N N . ALA A 1 163 ? 5.209 -5.115 4.698 1.00 70.88 163 ALA A N 1
ATOM 1272 C CA . ALA A 1 163 ? 5.361 -5.375 3.282 1.00 70.88 163 ALA A CA 1
ATOM 1273 C C . ALA A 1 163 ? 6.228 -6.619 3.095 1.00 70.88 163 ALA A C 1
ATOM 1275 O O . ALA A 1 163 ? 7.347 -6.673 3.608 1.00 70.88 163 ALA A O 1
ATOM 1276 N N . VAL A 1 164 ? 5.699 -7.615 2.385 1.00 64.81 164 VAL A N 1
ATOM 1277 C CA . VAL A 1 164 ? 6.454 -8.828 2.060 1.00 64.81 164 VAL A CA 1
ATOM 1278 C C . VAL A 1 164 ? 7.624 -8.404 1.180 1.00 64.81 164 VAL A C 1
ATOM 1280 O O . VAL A 1 164 ? 7.407 -7.783 0.137 1.00 64.81 164 VAL A O 1
ATOM 1283 N N . GLN A 1 165 ? 8.846 -8.667 1.652 1.00 56.09 165 GLN A N 1
ATOM 1284 C CA . GLN A 1 165 ? 10.063 -8.387 0.895 1.00 56.09 165 GLN A CA 1
ATOM 1285 C C . GLN A 1 165 ? 10.141 -9.342 -0.279 1.00 56.09 165 GLN A C 1
ATOM 1287 O O . GLN A 1 165 ? 10.470 -10.531 -0.083 1.00 56.09 165 GLN A O 1
#

Solvent-accessible surface area (backbone atoms only — not comparable to full-atom values): 9195 Å² total; per-residue (Å²): 144,76,73,77,78,54,49,64,26,10,52,51,49,43,48,52,49,41,71,75,33,80,60,45,66,60,36,37,76,71,30,32,24,36,83,41,79,29,96,70,18,52,41,82,44,77,19,71,52,35,22,58,76,68,75,43,83,85,67,85,77,46,56,48,57,53,30,37,53,52,51,43,54,50,54,48,51,53,38,46,76,72,57,31,46,80,80,46,82,56,101,48,39,33,35,32,26,44,88,85,64,21,42,27,41,40,37,48,47,61,61,81,49,78,79,48,74,67,55,52,51,49,54,48,62,76,43,39,71,54,24,70,73,40,71,24,35,41,32,39,42,29,83,62,59,77,84,42,51,74,53,51,77,74,31,92,53,48,48,76,45,68,56,86,94

Radius of gyration: 17.84 Å; Cα contacts (8 Å, |Δi|>4): 257; chains: 1; bounding box: 45×28×52 Å

Nearest PDB structures (foldseek):
  5gkj-assembly1_B  TM=5.163E-01  e=7.086E-02  Thermococcus kodakarensis KOD1
  3smp-assembly1_B  TM=4.476E-01  e=1.517E+00  Homo sapiens
  7nnk-assembly1_B  TM=4.959E-01  e=5.438E+00  Rhizorhabdus wittichii RW1
  2i7p-assembly2_D  TM=3.027E-01  e=5.796E+00  Homo sapiens

Mean predicted aligned error: 9.48 Å

Secondary structure (DSSP, 8-state):
--SGGGHHHHHHHHHHHHHH-TTHHHHHHTTSEEEEEETTEEEEEE-HHHHHHTT-------HHHHHHHHHHHHHHHHHHHTTPEEEEE-SSEEEEE-TT--EEEEEE-STT-PPPHHHHHHHHHHTHHHHHHH---EEEEES-SGGGHHHHHH-TTEEEEEPP-

pLDDT: mean 76.57, std 15.33, range [24.75, 96.12]